Protein AF-K1UKH4-F1 (afdb_m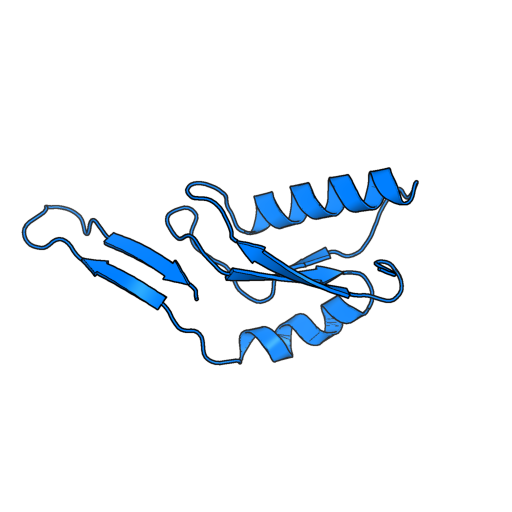onomer_lite)

Secondary structure (DSSP, 8-state):
--TTT--EEEEEEPTT--HHHHHHHHHHHHHHHHT-S---EEESSPPPTTEEEEEEEEEGGGGGGHHHHHHS---EEEEE--SSSS--EEEEE-

Organism: NCBI:txid408170

Foldseek 3Di:
DCLQQKDKDKDWADAQDWQVNVQVVVQVVVCVVVVHPGWDKDWLDTDDNQETEIIIMMTHPRVVCSPVSNPDDWDWDKDWDPPDPDTDMYIYID

InterPro domains:
  IPR002501 Pseudouridine synthase II, N-terminal [PF01509] (34-83)
  IPR014780 tRNA pseudouridine synthase II, TruB [PTHR13767] (7-83)
  IPR020103 Pseudouridine synthase, catalytic domain superfamily [SSF55120] (5-85)

Sequence (94 aa):
MNFKEGEVLYFDKPLKWTSFAVVNKIRYHICRKLGVKKIKVGHAGTLDPLATGVMIICTGKATKRIEEFQYHTKEYIATLHWGLPHLHSTWRRR

pLDDT: mean 94.38, std 6.02, range [65.06, 98.44]

Radius of gyration: 15.31 Å; chains: 1; bounding box: 44×22×36 Å

Structure (mmCIF, N/CA/C/O backbone):
data_AF-K1UKH4-F1
#
_entry.id   AF-K1UKH4-F1
#
loop_
_atom_site.group_PDB
_atom_site.id
_atom_site.type_symbol
_atom_site.label_atom_id
_atom_site.label_alt_id
_atom_site.label_comp_id
_atom_site.label_asym_id
_atom_site.label_entity_id
_atom_site.label_seq_id
_atom_site.pdbx_PDB_ins_code
_atom_site.Cartn_x
_atom_site.Cartn_y
_atom_site.Cartn_z
_atom_site.occupancy
_atom_site.B_iso_or_equiv
_atom_site.auth_seq_id
_atom_site.auth_comp_id
_atom_site.auth_asym_id
_atom_site.auth_atom_id
_atom_site.pdbx_PDB_model_num
ATOM 1 N N . MET A 1 1 ? -18.212 -9.174 3.629 1.00 78.00 1 MET A N 1
ATOM 2 C CA . MET A 1 1 ? -16.978 -8.505 4.091 1.00 78.00 1 MET A CA 1
ATOM 3 C C . MET A 1 1 ? -17.292 -7.719 5.346 1.00 78.00 1 MET A C 1
ATOM 5 O O . MET A 1 1 ? -18.141 -6.829 5.299 1.00 78.00 1 MET A O 1
ATOM 9 N N . ASN A 1 2 ? -16.625 -8.046 6.446 1.00 89.56 2 ASN A N 1
ATOM 10 C CA . ASN A 1 2 ? -16.707 -7.328 7.707 1.00 89.56 2 ASN A CA 1
ATOM 11 C C . ASN A 1 2 ? -15.413 -6.538 7.932 1.00 89.56 2 ASN A C 1
ATOM 13 O O . ASN A 1 2 ? -14.502 -6.948 8.647 1.00 89.56 2 ASN A O 1
ATOM 17 N N . PHE A 1 3 ? -15.337 -5.348 7.334 1.00 91.69 3 PHE A N 1
ATOM 18 C CA . PHE A 1 3 ? -14.114 -4.545 7.387 1.00 91.69 3 PHE A CA 1
ATOM 19 C C . PHE A 1 3 ? -13.724 -4.100 8.808 1.00 91.69 3 PHE A C 1
ATOM 21 O O . PHE A 1 3 ? -12.555 -3.765 9.026 1.00 91.69 3 PHE A O 1
ATOM 28 N N . LYS A 1 4 ? -14.675 -4.072 9.759 1.00 87.50 4 LYS A N 1
ATOM 29 C CA . LYS A 1 4 ? -14.425 -3.727 11.170 1.00 87.50 4 LYS A CA 1
ATOM 30 C C . LYS A 1 4 ? -13.762 -4.882 11.916 1.00 87.50 4 LYS A C 1
ATOM 32 O O . LYS A 1 4 ? -12.793 -4.644 12.637 1.00 87.50 4 LYS A O 1
ATOM 37 N N . GLU A 1 5 ? -14.253 -6.106 11.726 1.00 92.69 5 GLU A N 1
ATOM 38 C CA . GLU A 1 5 ? -13.599 -7.314 12.246 1.00 92.69 5 GLU A CA 1
ATOM 39 C C . GLU A 1 5 ? -12.227 -7.513 11.605 1.00 92.69 5 GLU A C 1
ATOM 41 O O . GLU A 1 5 ? -11.269 -7.812 12.312 1.00 92.69 5 GLU A O 1
ATOM 46 N N . GLY A 1 6 ? -12.096 -7.159 10.329 1.00 95.12 6 GLY A N 1
ATOM 47 C CA . GLY A 1 6 ? -10.832 -7.033 9.622 1.00 95.12 6 GLY A CA 1
ATOM 48 C C . GLY A 1 6 ? -10.754 -7.975 8.435 1.00 95.12 6 GLY A C 1
ATOM 49 O O . GLY A 1 6 ? -11.081 -9.147 8.542 1.00 95.12 6 GLY A O 1
ATOM 50 N N . GLU A 1 7 ? -10.294 -7.443 7.310 1.00 97.06 7 GLU A N 1
ATOM 51 C CA . GLU A 1 7 ? -10.197 -8.151 6.036 1.00 97.06 7 GLU A CA 1
ATOM 52 C C . GLU A 1 7 ? -8.792 -7.976 5.457 1.00 97.06 7 GLU A C 1
ATOM 54 O O . GLU A 1 7 ? -8.147 -6.946 5.691 1.00 97.06 7 GLU A O 1
ATOM 59 N N . VAL A 1 8 ? -8.344 -8.961 4.678 1.00 97.50 8 VAL A N 1
ATOM 60 C CA . VAL A 1 8 ? -7.133 -8.885 3.852 1.00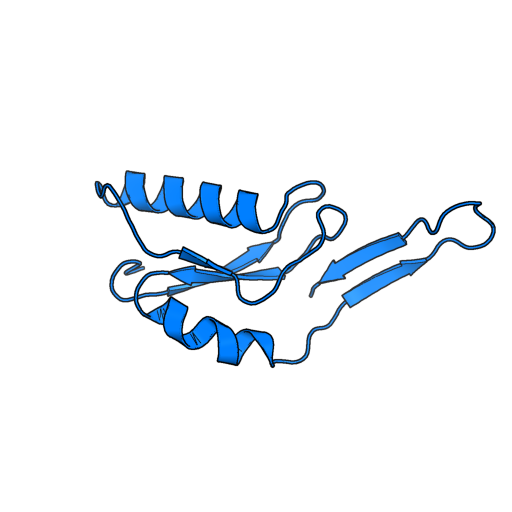 97.50 8 VAL A CA 1
ATOM 61 C C . VAL A 1 8 ? -7.577 -8.809 2.397 1.00 97.50 8 VAL A C 1
ATOM 63 O O . VAL A 1 8 ? -8.252 -9.699 1.892 1.00 97.50 8 VAL A O 1
ATOM 66 N N . LEU A 1 9 ? -7.238 -7.710 1.737 1.00 97.12 9 LEU A N 1
ATOM 67 C CA . LEU A 1 9 ? -7.659 -7.377 0.385 1.00 97.12 9 LEU A CA 1
ATOM 68 C C . LEU A 1 9 ? -6.433 -7.319 -0.523 1.00 97.12 9 LEU A C 1
ATOM 70 O O . LEU A 1 9 ? -5.393 -6.790 -0.134 1.00 97.12 9 LEU A O 1
ATOM 74 N N . TYR A 1 10 ? -6.577 -7.803 -1.750 1.00 96.50 10 TYR A N 1
ATOM 75 C CA . TYR A 1 10 ? -5.543 -7.737 -2.778 1.00 96.50 10 TYR A CA 1
ATOM 76 C C . TYR A 1 10 ? -5.968 -6.704 -3.814 1.00 96.50 10 TYR A C 1
ATOM 78 O O . TYR A 1 10 ? -7.060 -6.793 -4.372 1.00 96.50 10 TYR A O 1
ATOM 86 N N . PHE A 1 11 ? -5.134 -5.693 -4.033 1.00 96.56 11 PHE A N 1
ATOM 87 C CA . PHE A 1 11 ? -5.437 -4.591 -4.936 1.00 96.56 11 PHE A CA 1
ATOM 88 C C . PHE A 1 11 ? -4.370 -4.498 -6.020 1.00 96.56 11 PHE A C 1
ATOM 90 O O . PHE A 1 11 ? -3.191 -4.392 -5.692 1.00 96.56 11 PHE A O 1
ATOM 97 N N . ASP A 1 12 ? -4.763 -4.503 -7.294 1.00 97.56 12 ASP A N 1
ATOM 98 C CA . ASP A 1 12 ? -3.831 -4.187 -8.381 1.00 97.56 12 ASP A CA 1
ATOM 99 C C . ASP A 1 12 ? -3.610 -2.665 -8.405 1.00 97.56 12 ASP A C 1
ATOM 101 O O . ASP A 1 12 ? -4.497 -1.891 -8.779 1.00 97.56 12 ASP A O 1
ATOM 105 N N . LYS A 1 13 ? -2.456 -2.211 -7.899 1.00 97.94 13 LYS A N 1
ATOM 106 C CA . LYS A 1 13 ? -2.121 -0.788 -7.808 1.00 97.94 13 LYS A CA 1
ATOM 107 C C . LYS A 1 13 ? -1.862 -0.239 -9.217 1.00 97.94 13 LYS A C 1
ATOM 109 O O . LYS A 1 13 ? -0.902 -0.671 -9.859 1.00 97.94 13 LYS A O 1
ATOM 114 N N . PRO A 1 14 ? -2.610 0.782 -9.673 1.00 97.31 14 PRO A N 1
ATOM 115 C CA . PRO A 1 14 ? -2.356 1.387 -10.971 1.00 97.31 14 PRO A CA 1
ATOM 116 C C . PRO A 1 14 ? -1.054 2.200 -10.980 1.00 97.31 14 PRO A C 1
ATOM 118 O O . PRO A 1 14 ? -0.530 2.631 -9.941 1.00 97.31 14 PRO A O 1
ATOM 121 N N . LEU A 1 15 ? -0.541 2.436 -12.187 1.00 96.75 15 LEU A N 1
ATOM 122 C CA . LEU A 1 15 ? 0.640 3.263 -12.410 1.00 96.75 15 LEU A CA 1
ATOM 123 C C . LEU A 1 15 ? 0.387 4.700 -11.922 1.00 96.75 15 LEU A C 1
ATOM 125 O O . LEU A 1 15 ? -0.730 5.212 -11.993 1.00 96.75 15 LEU A O 1
ATOM 129 N N . LYS A 1 16 ? 1.442 5.359 -11.441 1.00 96.69 16 LYS A N 1
ATOM 130 C CA . LYS A 1 16 ? 1.475 6.728 -10.892 1.00 96.69 16 LYS A CA 1
ATOM 131 C C . LYS A 1 16 ? 0.768 6.915 -9.547 1.00 96.69 16 LYS A C 1
ATOM 133 O O . LYS A 1 16 ? 0.902 7.975 -8.944 1.00 96.69 16 LYS A O 1
ATOM 138 N N . TRP A 1 17 ? 0.060 5.911 -9.031 1.00 98.00 17 TRP A N 1
ATOM 139 C CA . TRP A 1 17 ? -0.536 5.987 -7.697 1.00 98.00 17 TRP A CA 1
ATOM 140 C C . TRP A 1 17 ? 0.481 5.613 -6.625 1.00 98.00 17 TRP A C 1
ATOM 142 O O . TRP A 1 17 ? 1.158 4.590 -6.733 1.00 98.00 17 TRP A O 1
ATOM 152 N N . THR A 1 18 ? 0.550 6.394 -5.547 1.00 98.31 18 THR A N 1
ATOM 153 C CA . THR A 1 18 ? 1.306 5.983 -4.359 1.00 98.31 18 THR A CA 1
ATOM 154 C C . THR A 1 18 ? 0.550 4.888 -3.605 1.00 98.31 18 THR A C 1
ATOM 156 O O . THR A 1 18 ? -0.681 4.804 -3.654 1.00 98.31 18 THR A O 1
ATOM 159 N N . SER A 1 19 ? 1.275 4.065 -2.846 1.00 98.06 19 SER A N 1
ATOM 160 C CA . SER A 1 19 ? 0.658 3.058 -1.966 1.00 98.06 19 SER A CA 1
ATOM 161 C C . SER A 1 19 ? -0.317 3.696 -0.962 1.00 98.06 19 SER A C 1
ATOM 163 O O . SER A 1 19 ? -1.408 3.180 -0.709 1.00 98.06 19 SER A O 1
ATOM 165 N N . PHE A 1 20 ? 0.021 4.889 -0.458 1.00 98.12 20 PHE A N 1
ATOM 166 C CA . PHE A 1 20 ? -0.839 5.650 0.447 1.00 98.12 20 PHE A CA 1
ATOM 167 C C . PHE A 1 20 ? -2.113 6.181 -0.230 1.00 98.12 20 PHE A C 1
ATOM 169 O O . PHE A 1 20 ? -3.179 6.188 0.389 1.00 98.12 20 PHE A O 1
ATOM 176 N N . ALA A 1 21 ? -2.047 6.573 -1.508 1.00 98.25 21 ALA A N 1
ATOM 177 C CA . ALA A 1 21 ? -3.224 6.999 -2.266 1.00 98.25 21 ALA A CA 1
ATOM 178 C C . ALA A 1 21 ? -4.264 5.874 -2.377 1.00 98.25 21 ALA A C 1
ATOM 180 O O . ALA A 1 21 ? -5.452 6.110 -2.141 1.00 98.25 21 ALA A O 1
ATOM 181 N N . VAL A 1 22 ? -3.826 4.637 -2.642 1.00 98.06 22 VAL A N 1
ATOM 182 C CA . VAL A 1 22 ? -4.715 3.463 -2.648 1.00 98.06 22 VAL A CA 1
ATOM 183 C C . VAL A 1 22 ? -5.356 3.253 -1.278 1.00 98.06 22 VAL A C 1
ATOM 185 O O . VAL A 1 22 ? -6.577 3.130 -1.181 1.00 98.06 22 VAL A O 1
ATOM 188 N N . VAL A 1 23 ? -4.561 3.283 -0.206 1.00 98.44 23 VAL A N 1
ATOM 189 C CA . VAL A 1 23 ? -5.065 3.163 1.170 1.00 98.44 23 VAL A CA 1
ATOM 190 C C . VAL A 1 23 ? -6.128 4.225 1.477 1.00 98.44 23 VAL A C 1
ATOM 192 O O . VAL A 1 23 ? -7.173 3.905 2.048 1.00 98.44 23 VAL A O 1
ATOM 195 N N . ASN A 1 24 ? -5.902 5.480 1.080 1.00 98.12 24 ASN A N 1
ATOM 196 C CA . ASN A 1 24 ? -6.859 6.569 1.281 1.00 98.12 24 ASN A CA 1
ATOM 197 C C . ASN A 1 24 ? -8.154 6.353 0.506 1.00 98.12 24 ASN A C 1
ATOM 199 O O . ASN A 1 24 ? -9.235 6.525 1.074 1.00 98.12 24 ASN A O 1
ATOM 203 N N . LYS A 1 25 ? -8.055 5.933 -0.757 1.00 97.56 25 LYS A N 1
ATOM 204 C CA . LYS A 1 25 ? -9.215 5.649 -1.603 1.00 97.56 25 LYS A CA 1
ATOM 205 C C . LYS A 1 25 ? -10.052 4.511 -1.017 1.00 97.56 25 LYS A C 1
ATOM 207 O O . LYS A 1 25 ? -11.258 4.668 -0.841 1.00 97.56 25 LYS A O 1
ATOM 212 N N . ILE A 1 26 ? -9.414 3.409 -0.623 1.00 96.75 26 ILE A N 1
ATOM 213 C CA . ILE A 1 26 ? -10.085 2.259 -0.002 1.00 96.75 26 ILE A CA 1
ATOM 214 C C . ILE A 1 26 ? -10.755 2.667 1.311 1.00 96.75 26 ILE A C 1
ATOM 216 O O . ILE A 1 26 ? -11.942 2.404 1.503 1.00 96.75 26 ILE A O 1
ATOM 220 N N . ARG A 1 27 ? -10.035 3.367 2.197 1.00 97.88 27 ARG A N 1
ATOM 221 C CA . ARG A 1 27 ? -10.594 3.848 3.466 1.00 97.88 27 ARG A CA 1
ATOM 222 C C . ARG A 1 27 ? -11.818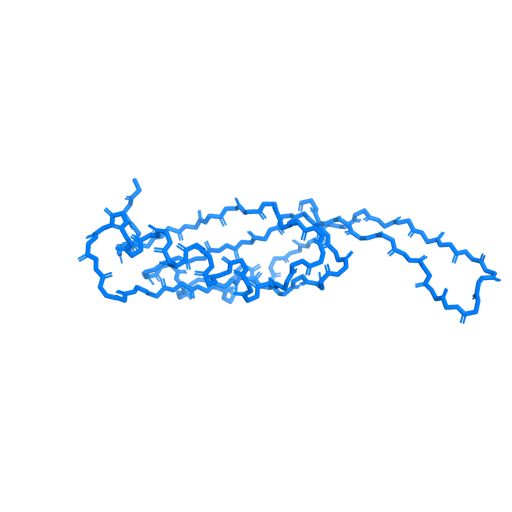 4.729 3.244 1.00 97.88 27 ARG A C 1
ATOM 224 O O . ARG A 1 27 ? -12.820 4.539 3.925 1.00 97.88 27 ARG A O 1
ATOM 231 N N . TYR A 1 28 ? -11.751 5.652 2.285 1.00 97.81 28 TYR A N 1
ATOM 232 C CA . TYR A 1 28 ? -12.871 6.515 1.921 1.00 97.81 28 TYR A CA 1
ATOM 233 C C . TYR A 1 28 ? -14.102 5.699 1.506 1.00 97.81 28 TYR A C 1
ATOM 235 O O . TYR A 1 28 ? -15.178 5.884 2.074 1.00 97.81 28 TYR A O 1
ATOM 243 N N . HIS A 1 29 ? -13.947 4.754 0.573 1.00 96.69 29 HIS A N 1
ATOM 244 C CA . HIS A 1 29 ? -15.064 3.938 0.093 1.00 96.69 29 HIS A CA 1
ATOM 245 C C . HIS A 1 29 ? -15.661 3.049 1.190 1.00 96.69 29 HIS A C 1
ATOM 247 O O . HIS A 1 29 ? -16.884 2.969 1.306 1.00 96.69 29 HIS A O 1
ATOM 253 N N . ILE A 1 30 ? -14.827 2.433 2.034 1.00 96.19 30 ILE A N 1
ATOM 254 C CA . ILE A 1 30 ? -15.293 1.603 3.153 1.00 96.19 30 ILE A CA 1
ATOM 255 C C . ILE A 1 30 ? -16.061 2.448 4.174 1.00 96.19 30 ILE A C 1
ATOM 257 O O . ILE A 1 30 ? -17.161 2.066 4.569 1.00 96.19 30 ILE A O 1
ATOM 261 N N . CYS A 1 31 ? -15.521 3.601 4.580 1.00 96.94 31 CYS A N 1
ATOM 262 C CA . CYS A 1 31 ? -16.192 4.497 5.523 1.00 96.94 31 CYS A CA 1
ATOM 263 C C . CYS A 1 31 ? -17.569 4.934 5.009 1.00 96.94 31 CYS A C 1
ATOM 265 O O . CYS A 1 31 ? -18.544 4.857 5.756 1.00 96.94 31 CYS A O 1
ATOM 267 N N . ARG A 1 32 ? -17.671 5.320 3.727 1.00 96.75 32 ARG A N 1
ATOM 268 C CA . ARG A 1 32 ? -18.953 5.700 3.111 1.00 96.75 32 ARG A CA 1
ATOM 269 C C . ARG A 1 32 ? -19.941 4.543 3.056 1.00 96.75 32 ARG A C 1
ATOM 271 O O . ARG A 1 32 ? -21.097 4.738 3.405 1.00 96.75 32 ARG A O 1
ATOM 278 N N . LYS A 1 33 ? -19.489 3.351 2.661 1.00 94.69 33 LYS A N 1
ATOM 279 C CA . LYS A 1 33 ? -20.342 2.158 2.575 1.00 94.69 33 LYS A CA 1
ATOM 280 C C . LYS A 1 33 ? -20.892 1.735 3.939 1.00 94.69 33 LYS A C 1
ATOM 282 O O . LYS A 1 33 ? -22.015 1.260 4.016 1.00 94.69 33 LYS A O 1
ATOM 287 N N . LEU A 1 34 ? -20.102 1.888 5.001 1.00 94.38 34 LEU A N 1
ATOM 288 C CA . LEU A 1 34 ? -20.476 1.477 6.356 1.00 94.38 34 LEU A CA 1
ATOM 289 C C . LEU A 1 34 ? -21.113 2.595 7.198 1.00 94.38 34 LEU A C 1
ATOM 291 O O . LEU A 1 34 ? -21.459 2.342 8.349 1.00 94.38 34 LEU A O 1
ATOM 295 N N . GLY A 1 35 ? -21.203 3.827 6.685 1.00 95.75 35 GLY A N 1
ATOM 296 C CA . GLY A 1 35 ? -21.700 4.975 7.451 1.00 95.75 35 GLY A CA 1
ATOM 297 C C . GLY A 1 35 ? -20.839 5.329 8.671 1.00 95.75 35 GLY A C 1
ATOM 298 O O . GLY A 1 35 ? -21.354 5.831 9.666 1.00 95.75 35 GLY A O 1
ATOM 299 N N . VAL A 1 36 ? -19.530 5.052 8.636 1.00 95.50 36 VAL A N 1
ATOM 300 C CA . VAL A 1 36 ? -18.615 5.318 9.761 1.00 95.50 36 VAL A CA 1
ATOM 301 C C . VAL A 1 36 ? -17.621 6.423 9.440 1.00 95.50 36 VAL A C 1
ATOM 303 O O . VAL A 1 36 ? -17.160 6.559 8.311 1.00 95.50 36 VAL A O 1
ATOM 306 N N . LYS A 1 37 ? -17.221 7.185 10.464 1.00 94.12 37 LYS A N 1
ATOM 307 C 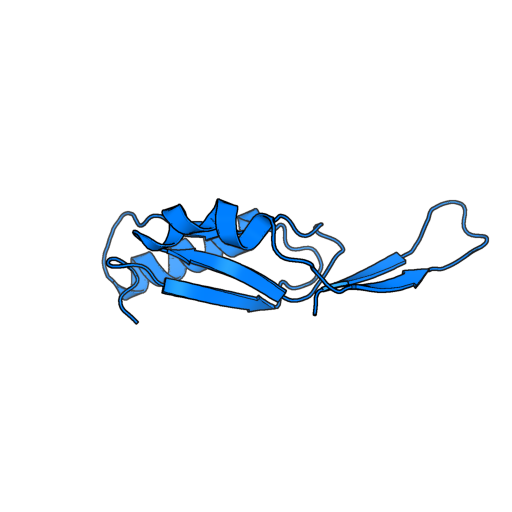CA . LYS A 1 37 ? -16.238 8.270 10.311 1.00 94.12 37 LYS A CA 1
ATOM 308 C C . LYS A 1 37 ? -14.811 7.759 10.096 1.00 94.12 37 LYS A C 1
ATOM 310 O O . LYS A 1 37 ? -14.031 8.385 9.384 1.00 94.12 37 LYS A O 1
ATOM 315 N N . LYS A 1 38 ? -14.443 6.638 10.724 1.00 93.44 38 LYS A N 1
ATOM 316 C CA . LYS A 1 38 ? -13.068 6.124 10.709 1.00 93.44 38 LYS A CA 1
ATOM 317 C C . LYS A 1 38 ? -13.038 4.604 10.785 1.00 93.44 38 LYS A C 1
ATOM 319 O O . LYS A 1 38 ? -13.805 3.992 11.522 1.00 93.44 38 LYS A O 1
ATOM 324 N N . ILE A 1 39 ? -12.086 4.022 10.066 1.00 96.44 39 ILE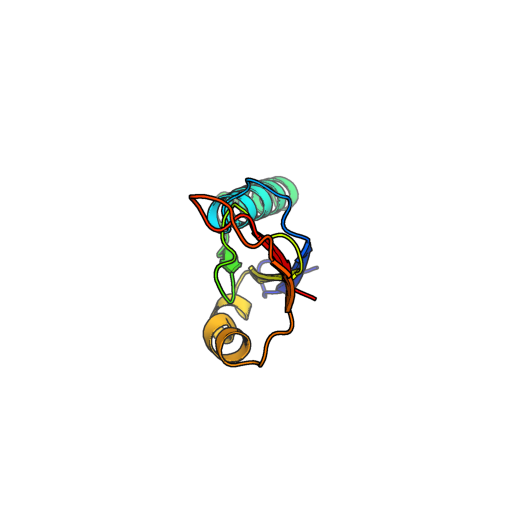 A N 1
ATOM 325 C CA . ILE A 1 39 ? -11.709 2.614 10.154 1.00 96.44 39 ILE A CA 1
ATOM 326 C C . ILE A 1 39 ? -10.198 2.485 9.939 1.00 96.44 39 ILE A C 1
ATOM 328 O O . ILE A 1 39 ? -9.597 3.277 9.205 1.00 96.44 39 ILE A O 1
ATOM 332 N N . LYS A 1 40 ? -9.564 1.519 10.614 1.00 97.69 40 LYS A N 1
ATOM 333 C CA . LYS A 1 40 ? -8.145 1.213 10.395 1.00 97.69 40 LYS A CA 1
ATOM 334 C C . LYS A 1 40 ? -7.984 0.554 9.026 1.00 97.69 40 LYS A C 1
ATOM 336 O O . LYS A 1 40 ? -8.685 -0.410 8.733 1.00 97.69 40 LYS A O 1
ATOM 341 N N . VAL A 1 41 ? -7.078 1.097 8.216 1.00 98.25 41 VAL A N 1
ATOM 342 C CA . VAL A 1 41 ? -6.676 0.565 6.907 1.00 98.25 41 VAL A CA 1
ATOM 343 C C . VAL A 1 41 ? -5.186 0.832 6.742 1.00 98.25 41 VAL A C 1
ATOM 345 O O . VAL A 1 41 ? -4.766 1.977 6.945 1.00 98.25 41 VAL A O 1
ATOM 348 N N . GLY A 1 42 ? -4.424 -0.193 6.374 1.00 98.19 42 GLY A N 1
ATOM 349 C CA . GLY A 1 42 ? -2.990 -0.122 6.085 1.00 98.19 42 GLY A CA 1
ATOM 350 C C . GLY A 1 42 ? -2.601 -1.085 4.963 1.00 98.19 42 GLY A C 1
ATOM 351 O O . GLY A 1 42 ? -3.413 -1.916 4.566 1.00 98.19 42 GLY A O 1
ATOM 352 N N . HIS A 1 43 ? -1.379 -0.964 4.446 1.00 98.06 43 HIS A N 1
ATOM 353 C CA . HIS A 1 43 ? -0.846 -1.838 3.397 1.00 98.06 43 HIS A CA 1
ATOM 354 C C . HIS A 1 43 ? 0.326 -2.677 3.925 1.00 98.06 43 HIS A C 1
ATOM 356 O O . HIS A 1 43 ? 1.059 -2.232 4.808 1.00 98.06 43 HIS A O 1
ATOM 362 N N . ALA A 1 44 ? 0.524 -3.876 3.376 1.00 97.38 44 ALA A N 1
ATOM 363 C CA . ALA A 1 44 ? 1.624 -4.769 3.744 1.00 97.38 44 ALA A CA 1
ATOM 364 C C . ALA A 1 44 ? 2.775 -4.734 2.731 1.00 97.38 44 ALA A C 1
ATOM 366 O O . ALA A 1 44 ? 3.085 -5.707 2.041 1.00 97.38 44 ALA A O 1
ATOM 367 N N . GLY A 1 45 ? 3.399 -3.561 2.648 1.00 95.44 45 GLY A N 1
ATOM 368 C CA . GLY A 1 45 ? 4.547 -3.290 1.784 1.00 95.44 45 GLY A CA 1
ATOM 369 C C . GLY A 1 45 ? 4.251 -2.183 0.782 1.00 95.44 45 GLY A C 1
ATOM 370 O O . GLY A 1 45 ? 3.142 -2.089 0.254 1.00 95.44 45 GLY A O 1
ATOM 371 N N . THR A 1 46 ? 5.226 -1.307 0.578 1.00 96.38 46 THR A N 1
ATOM 372 C CA . THR A 1 46 ? 5.133 -0.189 -0.362 1.00 96.38 46 THR A CA 1
ATOM 373 C C . THR A 1 46 ? 5.452 -0.679 -1.769 1.00 96.38 46 THR A C 1
ATOM 375 O O . THR A 1 46 ? 6.429 -1.391 -1.970 1.00 96.38 46 THR A O 1
ATOM 378 N N . LEU A 1 47 ? 4.638 -0.280 -2.741 1.00 96.56 47 LEU A N 1
ATOM 379 C CA . LEU A 1 47 ? 4.998 -0.264 -4.155 1.00 96.56 47 LEU A CA 1
ATOM 380 C C . LEU A 1 47 ? 5.289 1.176 -4.584 1.00 96.56 47 LEU A C 1
ATOM 382 O O . LEU A 1 47 ? 4.508 2.086 -4.262 1.00 96.56 47 LEU A O 1
ATOM 386 N N . ASP A 1 48 ? 6.369 1.363 -5.341 1.00 95.12 48 ASP A N 1
ATOM 387 C CA . ASP A 1 48 ? 6.723 2.649 -5.933 1.00 95.12 48 ASP A CA 1
ATOM 388 C C . ASP A 1 48 ? 5.584 3.208 -6.795 1.00 95.12 48 ASP A C 1
ATOM 390 O O . ASP A 1 48 ? 4.826 2.445 -7.411 1.00 95.12 48 ASP A O 1
ATOM 394 N N . PRO A 1 49 ? 5.454 4.541 -6.913 1.00 96.06 49 PRO A N 1
ATOM 395 C CA . PRO A 1 49 ? 4.467 5.147 -7.800 1.00 96.06 49 PRO A CA 1
ATOM 396 C C . PRO A 1 49 ? 4.572 4.647 -9.245 1.00 96.06 49 PRO A C 1
ATOM 398 O O . PRO A 1 49 ? 3.550 4.493 -9.909 1.00 96.06 49 PRO A O 1
ATOM 401 N N . LEU A 1 50 ? 5.783 4.336 -9.714 1.00 94.75 50 LEU A N 1
ATOM 402 C CA . LEU A 1 50 ? 6.044 3.828 -11.065 1.00 94.75 50 LEU A CA 1
ATOM 403 C C . LEU A 1 50 ? 5.951 2.295 -11.190 1.00 94.75 50 LEU A C 1
ATOM 405 O O . LEU A 1 50 ? 6.053 1.772 -12.296 1.00 94.75 50 LEU A O 1
ATOM 409 N N . ALA A 1 51 ? 5.710 1.575 -10.092 1.00 96.19 51 ALA A N 1
ATOM 410 C CA . ALA A 1 51 ? 5.394 0.151 -10.121 1.00 96.19 51 ALA A CA 1
ATOM 411 C C . ALA A 1 51 ? 3.877 -0.077 -10.222 1.00 96.19 51 ALA A C 1
ATOM 413 O O . ALA A 1 51 ? 3.078 0.758 -9.795 1.00 96.19 51 ALA A O 1
ATOM 414 N N . THR A 1 52 ? 3.468 -1.226 -10.748 1.00 97.62 52 THR A N 1
ATOM 415 C CA . THR A 1 52 ? 2.072 -1.701 -10.756 1.00 97.62 52 THR A CA 1
ATOM 416 C C . THR A 1 52 ? 1.960 -3.057 -10.063 1.00 97.62 52 THR A C 1
ATOM 418 O O . THR A 1 52 ? 2.976 -3.625 -9.649 1.00 97.62 52 THR A O 1
ATOM 421 N N . GLY A 1 53 ? 0.752 -3.603 -9.942 1.00 97.69 53 GLY A N 1
ATOM 422 C CA . GLY A 1 53 ? 0.560 -4.975 -9.488 1.00 97.69 53 GLY A CA 1
ATOM 423 C C . GLY A 1 53 ? 0.069 -5.099 -8.053 1.00 97.69 53 GLY A C 1
ATOM 424 O O . GLY A 1 53 ? -0.402 -4.140 -7.435 1.00 97.69 53 GLY A O 1
ATOM 425 N N . VAL A 1 54 ? 0.151 -6.322 -7.533 1.00 97.69 54 VAL A N 1
ATOM 426 C CA . VAL A 1 54 ? -0.563 -6.723 -6.320 1.00 97.69 54 VAL A CA 1
ATOM 427 C C . VAL A 1 54 ? -0.028 -6.012 -5.079 1.00 97.69 54 VAL A C 1
ATOM 429 O O . VAL A 1 54 ? 1.135 -6.134 -4.697 1.00 97.69 54 VAL A O 1
ATOM 432 N N . MET A 1 55 ? -0.921 -5.317 -4.385 1.00 97.56 55 MET A N 1
ATOM 433 C CA . MET A 1 55 ? -0.687 -4.725 -3.079 1.00 97.56 55 MET A CA 1
ATOM 434 C C . MET A 1 55 ? -1.691 -5.275 -2.068 1.00 97.56 55 MET A C 1
ATOM 436 O O . MET A 1 55 ? -2.902 -5.230 -2.281 1.00 97.56 55 MET A O 1
ATOM 440 N N . ILE A 1 56 ? -1.176 -5.770 -0.944 1.00 98.06 56 ILE A N 1
ATOM 441 C CA . ILE A 1 56 ? -1.990 -6.298 0.151 1.00 98.06 56 ILE A CA 1
ATOM 442 C C . ILE A 1 56 ? -2.441 -5.135 1.034 1.00 98.06 56 ILE A C 1
ATOM 444 O O . ILE A 1 56 ? -1.619 -4.340 1.495 1.00 98.06 56 ILE A O 1
ATOM 448 N N . ILE A 1 57 ? -3.744 -5.054 1.285 1.00 98.31 57 ILE A N 1
ATOM 449 C CA . ILE A 1 57 ? -4.402 -4.050 2.114 1.00 98.31 57 ILE A CA 1
ATOM 450 C C . ILE A 1 57 ? -5.132 -4.755 3.247 1.00 98.31 57 ILE A C 1
ATOM 452 O O . ILE A 1 57 ? -5.967 -5.618 3.012 1.00 98.31 57 ILE A O 1
ATOM 456 N N . CYS A 1 58 ? -4.869 -4.342 4.479 1.00 98.44 58 CYS A N 1
ATOM 457 C CA . CYS A 1 58 ? -5.539 -4.876 5.655 1.00 98.44 58 CYS A CA 1
ATOM 458 C C . CYS A 1 58 ? -6.487 -3.834 6.250 1.00 98.44 58 CYS A C 1
ATOM 460 O O . CYS A 1 58 ? -6.143 -2.651 6.337 1.00 98.44 58 CYS A O 1
ATOM 462 N N . THR A 1 59 ? -7.656 -4.268 6.721 1.00 98.25 59 THR A N 1
ATOM 463 C CA . THR A 1 59 ? -8.617 -3.423 7.448 1.00 98.25 59 THR A CA 1
ATOM 464 C C . THR A 1 59 ? -8.810 -3.899 8.888 1.00 98.25 59 THR A C 1
ATOM 466 O O . THR A 1 59 ? -8.490 -5.037 9.225 1.00 98.25 59 THR A O 1
ATOM 469 N N . GLY A 1 60 ? -9.359 -3.048 9.758 1.00 97.19 60 GLY A N 1
ATOM 470 C CA . GLY A 1 60 ? -9.835 -3.466 11.084 1.00 97.19 60 GLY A CA 1
ATOM 471 C C . GLY A 1 60 ? -8.756 -4.165 11.920 1.00 97.19 60 GLY A C 1
ATOM 472 O O . GLY A 1 60 ? -7.646 -3.649 12.045 1.00 97.19 60 GLY A O 1
ATOM 473 N N . LYS A 1 61 ? -9.064 -5.334 12.501 1.00 96.88 61 LYS A N 1
ATOM 474 C CA . LYS A 1 61 ? -8.083 -6.110 13.285 1.00 96.88 61 LYS A CA 1
ATOM 475 C C . LYS A 1 61 ? -7.013 -6.773 12.410 1.00 96.88 61 LYS A C 1
ATOM 477 O O . LYS A 1 61 ? -5.910 -6.997 12.905 1.00 96.88 61 LYS A O 1
ATOM 482 N N . ALA A 1 62 ? -7.283 -7.015 11.123 1.00 97.81 62 ALA A N 1
ATOM 483 C CA . ALA A 1 62 ? -6.321 -7.618 10.199 1.00 97.81 62 ALA A CA 1
ATOM 484 C C . ALA A 1 62 ? -5.090 -6.727 9.960 1.00 97.81 62 ALA A C 1
ATOM 486 O O . ALA A 1 62 ? -4.048 -7.229 9.548 1.00 97.81 62 ALA A O 1
ATOM 487 N N . THR A 1 63 ? -5.138 -5.425 10.288 1.00 98.00 63 THR A N 1
ATOM 488 C CA . THR A 1 63 ? -3.939 -4.566 10.241 1.00 98.00 63 THR A CA 1
ATOM 489 C C . THR A 1 63 ? -2.829 -5.037 11.180 1.00 98.00 63 THR A C 1
ATOM 491 O O . THR A 1 63 ? -1.679 -4.683 10.966 1.00 98.00 63 THR A O 1
ATOM 494 N N . LYS A 1 64 ? -3.144 -5.839 12.207 1.00 97.31 64 LYS A N 1
ATOM 495 C CA . LYS A 1 64 ? -2.139 -6.447 13.093 1.00 97.31 64 LYS A CA 1
ATOM 496 C C . LYS A 1 64 ? -1.278 -7.505 12.395 1.00 97.31 64 LYS A C 1
ATOM 498 O O . LYS A 1 64 ? -0.209 -7.820 12.887 1.00 97.31 64 LYS A O 1
ATOM 503 N N . ARG A 1 65 ? -1.732 -8.028 11.253 1.00 96.94 65 ARG A N 1
ATOM 504 C CA . ARG A 1 65 ? -1.021 -9.023 10.437 1.00 96.94 65 ARG A CA 1
ATOM 505 C C . ARG A 1 65 ? -0.174 -8.393 9.328 1.00 96.94 65 ARG A C 1
ATOM 507 O O . ARG A 1 65 ? 0.336 -9.089 8.466 1.00 96.94 65 ARG A O 1
ATOM 514 N N . ILE A 1 66 ? -0.056 -7.063 9.290 1.00 98.06 66 ILE A N 1
ATOM 515 C CA . ILE A 1 66 ? 0.700 -6.373 8.233 1.00 98.06 66 ILE A CA 1
ATOM 516 C C . ILE A 1 66 ? 2.164 -6.825 8.209 1.00 98.06 66 ILE A C 1
ATOM 518 O O . ILE A 1 66 ? 2.690 -7.062 7.125 1.00 98.06 66 ILE A O 1
ATOM 522 N N . GLU A 1 67 ? 2.793 -6.964 9.376 1.00 97.00 67 GLU A N 1
ATOM 523 C CA . GLU A 1 67 ? 4.190 -7.396 9.484 1.00 97.00 67 GLU A CA 1
ATOM 524 C C . GLU A 1 67 ? 4.387 -8.809 8.930 1.00 97.00 67 GLU A C 1
ATOM 526 O O . GLU A 1 67 ? 5.266 -8.997 8.098 1.00 97.00 67 GLU A O 1
ATOM 531 N N . GLU A 1 68 ? 3.503 -9.756 9.278 1.00 96.81 68 GLU A N 1
ATOM 532 C CA . GLU A 1 68 ? 3.472 -11.120 8.715 1.00 96.81 68 GLU A CA 1
ATOM 533 C C . GLU A 1 68 ? 3.591 -11.066 7.183 1.00 96.81 68 GLU A C 1
ATOM 535 O O . GLU A 1 68 ? 4.566 -11.554 6.619 1.00 96.81 68 GLU A O 1
ATOM 540 N N . PHE A 1 69 ? 2.677 -10.355 6.514 1.00 96.69 69 PHE A N 1
ATOM 541 C CA . PHE A 1 69 ? 2.641 -10.216 5.052 1.00 96.69 69 PHE A CA 1
ATOM 542 C C . PHE A 1 69 ? 3.833 -9.462 4.441 1.00 96.69 69 PHE A C 1
ATOM 544 O O . PHE A 1 69 ? 4.171 -9.676 3.268 1.00 96.69 69 PHE A O 1
ATOM 551 N N . GLN A 1 70 ? 4.470 -8.557 5.188 1.00 94.94 70 GLN A N 1
ATOM 552 C CA . GLN A 1 70 ? 5.653 -7.851 4.701 1.00 94.94 70 GLN A CA 1
ATOM 553 C C . GLN A 1 70 ? 6.823 -8.814 4.494 1.00 94.94 70 GLN A C 1
ATOM 555 O O . GLN A 1 70 ? 7.470 -8.715 3.450 1.00 94.94 70 GLN A O 1
ATOM 560 N N . TYR A 1 71 ? 7.009 -9.781 5.397 1.00 94.69 71 TYR A N 1
ATOM 561 C CA . TYR A 1 71 ? 8.101 -10.758 5.344 1.00 94.69 71 TYR A CA 1
ATOM 562 C C . TYR A 1 71 ? 7.921 -11.863 4.297 1.00 94.69 71 TYR A C 1
ATOM 564 O O . TYR A 1 71 ? 8.881 -12.561 3.982 1.00 94.69 71 TYR A O 1
ATOM 572 N N . HIS A 1 72 ? 6.730 -12.015 3.709 1.00 95.00 72 HIS A N 1
ATOM 573 C CA . HIS A 1 72 ? 6.558 -12.940 2.589 1.00 95.00 72 HIS A CA 1
ATOM 574 C C . HIS A 1 72 ? 7.398 -12.522 1.381 1.00 95.00 72 HIS A C 1
ATOM 576 O O . HIS A 1 72 ? 7.481 -11.333 1.037 1.00 95.00 72 HIS A O 1
ATOM 582 N N . THR A 1 73 ? 7.916 -13.532 0.684 1.00 95.62 73 THR A N 1
ATOM 583 C CA . THR A 1 73 ? 8.559 -13.389 -0.621 1.00 95.62 73 THR A CA 1
ATOM 584 C C . THR A 1 73 ? 7.609 -12.739 -1.627 1.00 95.62 73 THR A C 1
ATOM 586 O O . THR A 1 73 ? 6.382 -12.846 -1.539 1.00 95.62 73 THR A O 1
ATOM 589 N N . LYS A 1 74 ? 8.183 -11.975 -2.557 1.00 94.75 74 LYS A N 1
ATOM 590 C CA . LYS A 1 74 ? 7.444 -11.191 -3.550 1.00 94.75 74 LYS A CA 1
ATOM 591 C C . LYS A 1 74 ? 8.064 -11.436 -4.908 1.00 94.75 74 LYS A C 1
ATOM 593 O O . LYS A 1 74 ? 9.286 -11.450 -5.027 1.00 94.75 74 LYS A O 1
ATOM 598 N N . GLU A 1 75 ? 7.218 -11.595 -5.911 1.00 96.38 75 GLU A N 1
ATOM 599 C CA . GLU A 1 75 ? 7.655 -11.779 -7.284 1.00 96.38 75 GLU A CA 1
ATOM 600 C C . GLU A 1 75 ? 7.378 -10.510 -8.091 1.00 96.38 75 GLU A C 1
ATOM 602 O O . GLU A 1 75 ? 6.308 -9.904 -7.981 1.00 96.38 75 GLU A O 1
ATOM 607 N N . TYR A 1 76 ? 8.348 -10.112 -8.911 1.00 95.44 76 TYR A N 1
ATOM 608 C CA . TYR A 1 76 ? 8.237 -8.963 -9.797 1.00 95.44 76 TYR A CA 1
ATOM 609 C C . TYR A 1 76 ? 8.621 -9.361 -11.215 1.00 95.44 76 TYR A C 1
ATOM 611 O O . TYR A 1 76 ? 9.625 -10.035 -11.431 1.00 95.44 76 TYR A O 1
ATOM 619 N N . ILE A 1 77 ? 7.847 -8.879 -12.181 1.00 96.38 77 ILE A N 1
ATOM 620 C CA . ILE A 1 77 ? 8.265 -8.820 -13.578 1.00 96.38 77 ILE A CA 1
ATOM 621 C C . ILE A 1 77 ? 8.827 -7.425 -13.811 1.00 96.38 77 ILE A C 1
ATOM 623 O O . ILE A 1 77 ? 8.150 -6.430 -13.526 1.00 96.38 77 ILE A O 1
ATOM 627 N N . ALA A 1 78 ? 10.049 -7.365 -14.333 1.00 93.38 78 ALA A N 1
ATOM 628 C CA . ALA A 1 78 ? 10.709 -6.119 -14.674 1.00 93.38 78 ALA A CA 1
ATOM 629 C C . ALA A 1 78 ? 11.188 -6.123 -16.126 1.00 93.38 78 ALA A C 1
ATOM 631 O O . ALA A 1 78 ? 11.718 -7.123 -16.606 1.00 93.38 78 ALA A O 1
ATOM 632 N N . THR A 1 79 ? 11.047 -4.981 -16.792 1.00 92.50 79 THR A N 1
ATOM 633 C CA . THR A 1 79 ? 11.689 -4.711 -18.085 1.00 92.50 79 THR A CA 1
ATOM 634 C C . THR A 1 79 ? 12.705 -3.608 -17.863 1.00 92.50 79 THR A C 1
ATOM 636 O O . THR A 1 79 ? 12.352 -2.558 -17.325 1.00 92.50 79 THR A O 1
ATOM 639 N N . LEU A 1 80 ? 13.957 -3.851 -18.246 1.00 90.62 80 LEU A N 1
ATOM 640 C CA . LEU A 1 80 ? 15.062 -2.908 -18.091 1.00 90.62 80 LEU A CA 1
ATOM 641 C C . LEU A 1 80 ? 15.483 -2.396 -19.469 1.00 90.62 80 LEU A C 1
ATOM 643 O O . LEU A 1 80 ? 15.700 -3.189 -20.382 1.00 90.62 80 LEU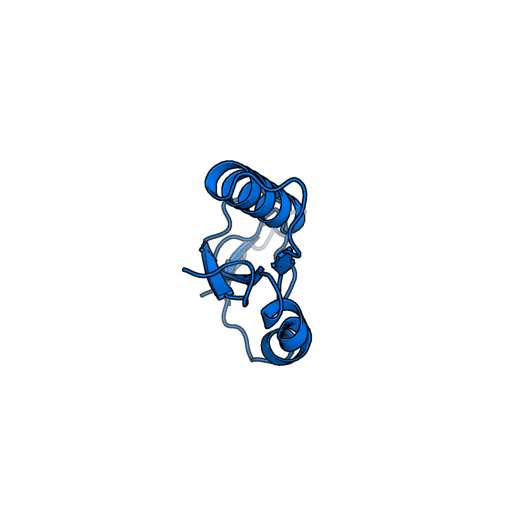 A O 1
ATOM 647 N N . HIS A 1 81 ? 15.631 -1.080 -19.604 1.00 87.81 81 HIS A N 1
ATOM 648 C CA . HIS A 1 81 ? 16.190 -0.456 -20.800 1.00 87.81 81 HIS A CA 1
ATOM 649 C C . HIS A 1 81 ? 17.630 -0.016 -20.523 1.00 87.81 81 HIS A C 1
ATOM 651 O O . HIS A 1 81 ? 17.881 0.768 -19.606 1.00 87.81 81 HIS A O 1
ATOM 657 N N . TRP A 1 82 ? 18.581 -0.528 -21.304 1.00 88.31 82 TRP A N 1
ATOM 658 C CA . TRP A 1 82 ? 20.001 -0.181 -21.198 1.00 88.31 82 TRP A CA 1
ATOM 659 C C . TRP A 1 82 ? 20.398 0.935 -22.168 1.00 88.31 82 TRP A C 1
ATOM 661 O O . TRP A 1 82 ? 19.739 1.155 -23.180 1.00 88.31 82 TRP A O 1
ATOM 671 N N . GLY A 1 83 ? 21.489 1.639 -21.847 1.00 87.12 83 GLY A N 1
ATOM 672 C CA . GLY A 1 83 ? 22.065 2.693 -22.694 1.00 87.12 83 GLY A CA 1
ATOM 673 C C . GLY A 1 83 ? 21.397 4.068 -22.579 1.00 87.12 83 GLY A C 1
ATOM 674 O O . GLY A 1 83 ? 21.830 5.005 -23.242 1.00 87.12 83 GLY A O 1
ATOM 675 N N . LEU A 1 84 ? 20.372 4.215 -21.734 1.00 82.00 84 LEU A N 1
ATOM 676 C CA . LEU A 1 84 ? 19.749 5.508 -21.449 1.00 82.00 84 LEU A CA 1
ATOM 677 C C . LEU A 1 84 ? 20.467 6.226 -20.291 1.00 82.00 84 LEU A C 1
ATOM 679 O O . LEU A 1 84 ? 20.944 5.558 -19.372 1.00 82.00 84 LEU A O 1
ATOM 683 N N . PRO A 1 85 ? 20.486 7.576 -20.271 1.00 79.75 85 PRO A N 1
ATOM 684 C CA . PRO A 1 85 ? 21.080 8.352 -19.174 1.00 79.75 85 PRO A CA 1
ATOM 685 C C . PRO A 1 85 ? 20.457 8.048 -17.805 1.00 79.75 85 PRO A C 1
ATOM 687 O O . PRO A 1 85 ? 21.078 8.269 -16.766 1.00 79.75 85 PRO A O 1
ATOM 690 N N . HIS A 1 86 ? 19.214 7.559 -17.800 1.00 74.38 86 HIS A N 1
ATOM 691 C CA . HIS A 1 86 ? 18.463 7.176 -16.611 1.00 74.38 86 HIS A CA 1
ATOM 692 C C . HIS A 1 86 ? 17.875 5.781 -16.800 1.00 74.38 86 HIS A C 1
ATOM 694 O O . HIS A 1 86 ? 17.431 5.431 -17.896 1.00 74.38 86 HIS A O 1
ATOM 700 N N . LEU A 1 87 ? 17.838 4.996 -15.718 1.00 65.06 87 LEU A N 1
ATOM 701 C CA . LEU A 1 87 ? 17.242 3.666 -15.728 1.00 65.06 87 LEU A CA 1
ATOM 702 C C . LEU A 1 87 ? 15.730 3.779 -15.963 1.00 65.06 87 LEU A C 1
ATOM 704 O O . LEU A 1 87 ? 14.949 3.966 -15.030 1.00 65.06 87 LEU A O 1
ATOM 708 N N . HIS A 1 88 ? 15.308 3.630 -17.214 1.00 71.75 88 HIS A N 1
ATOM 709 C CA . HIS A 1 88 ? 13.911 3.382 -17.525 1.00 71.75 88 HIS A CA 1
ATOM 710 C C . HIS A 1 88 ? 13.627 1.909 -17.273 1.00 71.75 88 HIS A C 1
ATOM 712 O O . HIS A 1 88 ? 14.221 1.020 -17.886 1.00 71.75 88 HIS A O 1
ATOM 718 N N . SER A 1 89 ? 12.730 1.656 -16.330 1.00 81.06 89 SER A N 1
ATOM 719 C CA . SER A 1 89 ? 12.304 0.309 -15.999 1.00 81.06 89 SER A CA 1
ATOM 720 C C . SER A 1 89 ? 10.827 0.285 -15.650 1.00 81.06 89 SER A C 1
ATOM 722 O O . SER A 1 89 ? 10.301 1.209 -15.026 1.00 81.06 89 SER A O 1
ATOM 724 N N . THR A 1 90 ? 10.144 -0.768 -16.080 1.00 88.50 90 THR A N 1
ATOM 725 C CA . THR A 1 90 ? 8.768 -1.046 -15.663 1.00 88.50 90 THR A CA 1
ATOM 726 C C . THR A 1 90 ? 8.794 -2.175 -14.657 1.00 88.50 90 THR A C 1
ATOM 728 O O . THR A 1 90 ? 9.430 -3.188 -14.926 1.00 88.50 90 THR A O 1
ATOM 731 N N . TRP A 1 91 ? 8.074 -2.030 -13.547 1.00 94.69 91 TRP A N 1
ATOM 732 C CA . TRP A 1 91 ? 7.989 -3.044 -12.496 1.00 94.69 91 TRP A CA 1
ATOM 733 C C . TRP A 1 91 ? 6.530 -3.417 -12.254 1.00 94.69 91 TRP A C 1
ATOM 735 O O . TRP A 1 91 ? 5.685 -2.542 -12.041 1.00 94.69 91 TRP A O 1
ATOM 745 N N . ARG A 1 92 ? 6.222 -4.715 -12.252 1.00 96.12 92 ARG A N 1
ATOM 746 C CA . ARG A 1 92 ? 4.904 -5.230 -11.872 1.00 96.12 92 ARG A CA 1
ATOM 747 C C . ARG A 1 92 ? 5.035 -6.352 -10.857 1.00 96.12 92 ARG A C 1
ATOM 749 O O . ARG A 1 92 ? 5.633 -7.379 -11.158 1.00 96.12 92 ARG A O 1
ATOM 756 N N . ARG A 1 93 ? 4.437 -6.170 -9.680 1.00 95.94 93 ARG A N 1
ATOM 757 C CA . ARG A 1 93 ? 4.324 -7.227 -8.669 1.00 95.94 93 ARG A CA 1
ATOM 758 C C . ARG A 1 93 ? 3.226 -8.221 -9.053 1.00 95.94 93 ARG A C 1
ATOM 760 O O . ARG A 1 93 ? 2.112 -7.789 -9.362 1.00 95.94 93 ARG A O 1
ATOM 767 N N . ARG A 1 94 ? 3.534 -9.517 -9.027 1.00 90.94 94 ARG A N 1
ATOM 768 C CA . ARG A 1 94 ? 2.540 -10.592 -9.163 1.00 90.94 94 ARG A CA 1
ATOM 769 C C . ARG A 1 94 ? 1.974 -11.008 -7.810 1.00 90.94 94 ARG A C 1
ATOM 771 O O . ARG A 1 94 ? 2.677 -10.838 -6.784 1.00 90.94 94 ARG A O 1
#